Protein AF-A0A1W9SDZ2-F1 (afdb_monomer_lite)

Radius of gyration: 20.68 Å; chains: 1; bounding box: 39×43×55 Å

Structure (mmCIF, N/CA/C/O backbone):
data_AF-A0A1W9SDZ2-F1
#
_entry.id   AF-A0A1W9SDZ2-F1
#
loop_
_atom_site.group_PDB
_atom_site.id
_atom_site.type_symbol
_atom_site.label_atom_id
_atom_site.label_alt_id
_atom_site.label_comp_id
_atom_site.label_asym_id
_atom_site.label_entity_id
_atom_site.label_seq_id
_atom_site.pdbx_PDB_ins_code
_atom_site.Cartn_x
_atom_site.Cartn_y
_atom_site.Cartn_z
_atom_site.occupancy
_atom_site.B_iso_or_equiv
_atom_site.auth_seq_id
_atom_site.auth_comp_id
_atom_site.auth_asym_id
_atom_site.auth_atom_id
_atom_site.pdbx_PDB_model_num
ATOM 1 N N . ILE A 1 1 ? -14.955 -6.451 15.501 1.00 60.28 1 ILE A N 1
ATOM 2 C CA . ILE A 1 1 ? -14.295 -5.274 16.109 1.00 60.28 1 ILE A CA 1
ATOM 3 C C . ILE A 1 1 ? -14.975 -3.973 15.692 1.00 60.28 1 ILE A C 1
ATOM 5 O O . ILE A 1 1 ? -15.759 -3.489 16.484 1.00 60.28 1 ILE A O 1
ATOM 9 N N . ILE A 1 2 ? -14.798 -3.429 14.476 1.00 60.81 2 ILE A N 1
ATOM 10 C CA . ILE A 1 2 ? -15.480 -2.163 14.092 1.00 60.81 2 ILE A CA 1
ATOM 11 C C . ILE A 1 2 ? -17.019 -2.311 14.135 1.00 60.81 2 ILE A C 1
ATOM 13 O O . ILE A 1 2 ? -17.724 -1.382 14.508 1.00 60.81 2 ILE A O 1
ATOM 17 N N . LEU A 1 3 ? -17.526 -3.517 13.850 1.00 55.16 3 LEU A N 1
ATOM 18 C CA . LEU A 1 3 ? -18.952 -3.871 13.914 1.00 55.16 3 LEU A CA 1
ATOM 19 C C . LEU A 1 3 ? -19.517 -4.053 15.339 1.00 55.16 3 LEU A C 1
ATOM 21 O O . LEU A 1 3 ? -20.732 -4.077 15.495 1.00 55.16 3 LEU A O 1
ATOM 25 N N . GLU A 1 4 ? -18.672 -4.180 16.370 1.00 62.34 4 GLU A N 1
ATOM 26 C CA . GLU A 1 4 ? -19.116 -4.216 17.781 1.00 62.34 4 GLU A CA 1
ATOM 27 C C . GLU A 1 4 ? -19.321 -2.805 18.352 1.00 62.34 4 GLU A C 1
ATOM 29 O O . GLU A 1 4 ? -19.903 -2.636 19.422 1.00 62.34 4 GLU A O 1
ATOM 34 N N . ILE A 1 5 ? -18.874 -1.773 17.630 1.00 65.44 5 ILE A N 1
ATOM 35 C CA . ILE A 1 5 ? -19.002 -0.381 18.048 1.00 65.44 5 ILE A CA 1
ATOM 36 C C . ILE A 1 5 ? -20.401 0.109 17.667 1.00 65.44 5 ILE A C 1
ATOM 38 O O . ILE A 1 5 ? -20.712 0.325 16.497 1.00 65.44 5 ILE A O 1
ATOM 42 N N . LYS A 1 6 ? -21.252 0.306 18.678 1.00 61.75 6 LYS A N 1
ATOM 43 C CA . LYS A 1 6 ? -22.642 0.762 18.511 1.00 61.75 6 LYS A CA 1
ATOM 44 C C . LYS A 1 6 ? -22.742 2.206 17.981 1.00 61.75 6 LYS A C 1
ATOM 46 O O . LYS A 1 6 ? -23.725 2.557 17.330 1.00 61.75 6 LYS A O 1
ATOM 51 N N . ASP A 1 7 ? -21.716 3.030 18.212 1.00 75.06 7 ASP A N 1
ATOM 52 C CA . ASP A 1 7 ? -21.684 4.441 17.815 1.00 75.06 7 ASP A CA 1
ATOM 53 C C . ASP A 1 7 ? -21.309 4.661 16.345 1.00 75.06 7 ASP A C 1
ATOM 55 O O . ASP A 1 7 ? -20.140 4.661 15.949 1.00 75.06 7 ASP A O 1
ATOM 59 N N . ARG A 1 8 ? -22.324 4.961 15.530 1.00 72.06 8 ARG A N 1
ATOM 60 C CA . ARG A 1 8 ? -22.190 5.209 14.083 1.00 72.06 8 ARG A CA 1
ATOM 61 C C . ARG A 1 8 ? -21.310 6.420 13.757 1.00 72.06 8 ARG A C 1
ATOM 63 O O . ARG A 1 8 ? -20.575 6.381 12.776 1.00 72.06 8 ARG A O 1
ATOM 70 N N . LYS A 1 9 ? -21.332 7.463 14.599 1.00 73.75 9 LYS A N 1
ATOM 71 C CA . LYS A 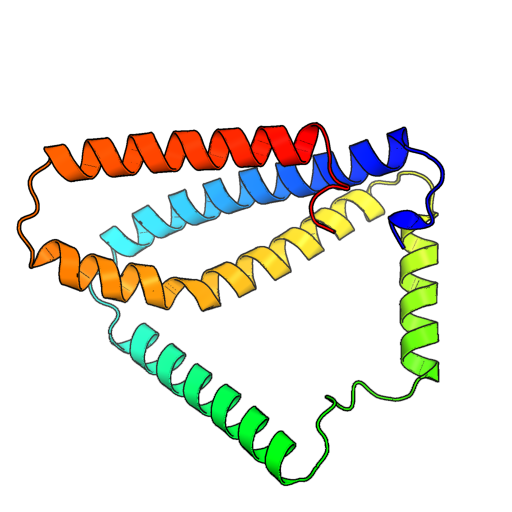1 9 ? -20.472 8.651 14.440 1.00 73.75 9 LYS A CA 1
ATOM 72 C C . LYS A 1 9 ? -18.992 8.312 14.643 1.00 73.75 9 LYS A C 1
ATOM 74 O O . LYS A 1 9 ? -18.164 8.734 13.846 1.00 73.75 9 LYS A O 1
ATOM 79 N N . LYS A 1 10 ? -18.669 7.496 15.656 1.00 70.25 10 LYS A N 1
ATOM 80 C CA . LYS A 1 10 ? -17.288 7.077 15.954 1.00 70.25 10 LYS A CA 1
ATOM 81 C C . LYS A 1 10 ? -16.722 6.206 14.828 1.00 70.25 10 LYS A C 1
ATOM 83 O O . LYS A 1 10 ? -15.588 6.415 14.408 1.00 70.25 10 LYS A O 1
ATOM 88 N N . VAL A 1 11 ? -17.529 5.286 14.290 1.00 74.56 11 VAL A N 1
ATOM 89 C CA . VAL A 1 11 ? -17.148 4.462 13.129 1.00 74.56 11 VAL A CA 1
ATOM 90 C C . VAL A 1 11 ? -16.871 5.329 11.899 1.00 74.56 11 VAL A C 1
ATOM 92 O O . VAL A 1 11 ? -15.850 5.133 11.246 1.00 74.56 11 VAL A O 1
ATOM 95 N N . TRP A 1 12 ? -17.729 6.311 11.607 1.00 74.75 12 TRP A N 1
ATOM 96 C CA . TRP A 1 12 ? -17.547 7.181 10.444 1.00 74.75 12 TRP A CA 1
ATOM 97 C C . TRP A 1 12 ? -16.289 8.050 10.548 1.00 74.75 12 TRP A C 1
ATOM 99 O O . TRP A 1 12 ? -15.560 8.162 9.569 1.00 74.75 12 TRP A O 1
ATOM 109 N N . THR A 1 13 ? -15.962 8.575 11.734 1.00 75.38 13 THR A N 1
ATOM 110 C CA . THR A 1 13 ? -14.709 9.319 11.936 1.00 75.38 13 THR A CA 1
ATOM 111 C C . THR A 1 13 ? -13.480 8.425 11.760 1.00 75.38 13 THR A C 1
ATOM 113 O O . THR A 1 13 ? -12.542 8.813 11.076 1.00 75.38 13 THR A O 1
ATOM 116 N N . ILE A 1 14 ? -13.482 7.209 12.319 1.00 74.06 14 ILE A N 1
ATOM 117 C CA . ILE A 1 14 ? -12.343 6.281 12.208 1.00 74.06 14 ILE A CA 1
ATOM 118 C C . ILE A 1 14 ? -12.117 5.860 10.749 1.00 74.06 14 ILE A C 1
ATOM 120 O O . ILE A 1 14 ? -10.996 5.947 10.248 1.00 74.06 14 ILE A O 1
ATOM 124 N N . VAL A 1 15 ? -13.178 5.425 10.061 1.00 75.94 15 VAL A N 1
ATOM 125 C CA . VAL A 1 15 ? -13.103 4.987 8.659 1.00 75.94 15 VAL A CA 1
ATOM 126 C C . VAL A 1 15 ? -12.786 6.168 7.743 1.00 75.94 15 VAL A C 1
ATOM 128 O O . VAL A 1 15 ? -11.923 6.048 6.880 1.00 75.94 15 VAL A O 1
ATOM 131 N N . GLY A 1 16 ? -13.417 7.323 7.962 1.00 77.62 16 GLY A N 1
ATOM 132 C CA . GLY A 1 16 ? -13.174 8.539 7.189 1.00 77.62 16 GLY A CA 1
ATOM 133 C C . GLY A 1 16 ? -11.722 9.002 7.287 1.00 77.62 16 GLY A C 1
ATOM 134 O O . GLY A 1 16 ? -11.082 9.224 6.262 1.00 77.62 16 GLY A O 1
ATOM 135 N N . THR A 1 17 ? -11.162 9.060 8.499 1.00 76.38 17 THR A N 1
ATOM 136 C CA . THR A 1 17 ? -9.744 9.380 8.706 1.00 76.38 17 THR A CA 1
ATOM 137 C C . THR A 1 17 ? -8.822 8.350 8.049 1.00 76.38 17 THR A C 1
ATOM 139 O O . THR A 1 17 ? -7.831 8.739 7.438 1.00 76.38 17 THR A O 1
ATOM 142 N N . PHE A 1 18 ? -9.138 7.053 8.130 1.00 77.88 18 PHE A N 1
ATOM 143 C CA . PHE A 1 18 ? -8.339 5.996 7.503 1.00 77.88 18 PHE A CA 1
ATOM 144 C C . PHE A 1 18 ? -8.324 6.096 5.971 1.00 77.88 18 PHE A C 1
ATOM 146 O O . PHE A 1 18 ? -7.254 6.032 5.363 1.00 77.88 18 PHE A O 1
ATOM 153 N N . VAL A 1 19 ? -9.491 6.280 5.344 1.00 79.25 19 VAL A N 1
ATOM 154 C CA . VAL A 1 19 ? -9.623 6.410 3.883 1.00 79.25 19 VAL A CA 1
ATOM 155 C C . VAL A 1 19 ? -8.931 7.679 3.396 1.00 79.25 19 VAL A C 1
ATOM 157 O O . VAL A 1 19 ? -8.180 7.628 2.427 1.00 79.25 19 VAL A O 1
ATOM 160 N N . LEU A 1 20 ? -9.124 8.802 4.091 1.00 79.81 20 LEU A N 1
ATOM 161 C CA . LEU A 1 20 ? -8.496 10.074 3.738 1.00 79.81 20 LEU A CA 1
ATOM 162 C C . LEU A 1 20 ? -6.969 9.998 3.871 1.00 79.81 20 LEU A C 1
ATOM 164 O O . LEU A 1 20 ? -6.258 10.394 2.949 1.00 79.81 20 LEU A O 1
ATOM 168 N N . ALA A 1 21 ? -6.456 9.433 4.969 1.00 80.56 21 ALA A N 1
ATOM 169 C CA . ALA A 1 21 ? -5.020 9.228 5.155 1.00 80.56 21 ALA A CA 1
ATOM 170 C C . ALA A 1 21 ? -4.431 8.293 4.086 1.00 80.56 21 ALA A C 1
ATOM 172 O O . ALA A 1 21 ? -3.385 8.600 3.517 1.00 80.56 21 ALA A O 1
ATOM 173 N N . SER A 1 22 ? -5.123 7.195 3.768 1.00 77.25 22 SER A N 1
ATOM 174 C CA . SER A 1 22 ? -4.711 6.264 2.710 1.00 77.25 22 SER A CA 1
ATOM 175 C C . SER A 1 22 ? -4.709 6.933 1.335 1.00 77.25 22 SER A C 1
ATOM 177 O O . SER A 1 22 ? -3.759 6.764 0.580 1.00 77.25 22 SER A O 1
ATOM 179 N N . GLY A 1 23 ? -5.723 7.747 1.025 1.00 80.25 23 GLY A N 1
ATOM 180 C CA . GLY A 1 23 ? -5.814 8.486 -0.235 1.00 80.25 23 GLY A CA 1
ATOM 181 C C . GLY A 1 23 ? -4.690 9.508 -0.411 1.00 80.25 23 GLY A C 1
ATOM 182 O O . GLY A 1 23 ? -4.053 9.540 -1.464 1.00 80.25 23 GLY A O 1
ATOM 183 N N . ILE A 1 24 ? -4.391 10.297 0.630 1.00 81.62 24 ILE A N 1
ATOM 184 C CA . ILE A 1 24 ? -3.259 11.240 0.620 1.00 81.62 24 ILE A CA 1
ATOM 185 C C . ILE A 1 24 ? -1.945 10.486 0.434 1.00 81.62 24 ILE A C 1
ATOM 187 O O . ILE A 1 24 ? -1.117 10.872 -0.390 1.00 81.62 24 ILE A O 1
ATOM 191 N N . LEU A 1 25 ? -1.752 9.403 1.185 1.00 80.25 25 LEU A N 1
ATOM 192 C CA . LEU A 1 25 ? -0.527 8.625 1.125 1.00 80.25 25 LEU A CA 1
ATOM 193 C C . LEU A 1 25 ? -0.332 7.970 -0.248 1.00 80.25 25 LEU A C 1
ATOM 195 O O . LEU A 1 25 ? 0.766 8.017 -0.795 1.00 80.25 25 LEU A O 1
ATOM 199 N N . TYR A 1 26 ? -1.395 7.416 -0.830 1.00 78.56 26 TYR A N 1
ATOM 200 C CA . TYR A 1 26 ? -1.379 6.842 -2.173 1.00 78.56 26 TYR A CA 1
ATOM 201 C C . TYR A 1 26 ? -1.034 7.893 -3.231 1.00 78.56 26 TYR A C 1
ATOM 203 O O . TYR A 1 26 ? -0.199 7.646 -4.100 1.00 78.56 26 TYR A O 1
ATOM 211 N N . PHE A 1 27 ? -1.624 9.087 -3.133 1.00 79.25 27 PHE A N 1
ATOM 212 C CA . PHE A 1 27 ? -1.282 10.207 -4.007 1.00 79.25 27 PHE A CA 1
ATOM 213 C C . PHE A 1 27 ? 0.198 10.599 -3.878 1.00 79.25 27 PHE A C 1
ATOM 215 O O . PHE A 1 27 ? 0.871 10.818 -4.888 1.00 79.25 27 PHE A O 1
ATOM 222 N N . LEU A 1 28 ? 0.726 10.633 -2.650 1.00 79.88 28 LEU A N 1
ATOM 223 C CA . LEU A 1 28 ? 2.130 10.938 -2.380 1.00 79.88 28 LEU A CA 1
ATOM 224 C C . LEU A 1 28 ? 3.059 9.874 -2.977 1.00 79.88 28 LEU A C 1
ATOM 226 O O . LEU A 1 28 ? 4.003 10.218 -3.688 1.00 79.88 28 LEU A O 1
ATOM 230 N N . PHE A 1 29 ? 2.758 8.591 -2.754 1.00 75.06 29 PHE A N 1
ATOM 231 C CA . PHE A 1 29 ? 3.505 7.482 -3.339 1.00 75.06 29 PHE A CA 1
ATOM 232 C C . PHE A 1 29 ? 3.478 7.540 -4.860 1.00 75.06 29 PHE A C 1
ATOM 234 O O . PHE A 1 29 ? 4.540 7.513 -5.467 1.00 75.06 29 PHE A O 1
ATOM 241 N N . MET A 1 30 ? 2.310 7.703 -5.484 1.00 73.19 30 MET A N 1
ATOM 242 C CA . MET A 1 30 ? 2.211 7.788 -6.943 1.00 73.19 30 MET A CA 1
ATOM 243 C C . MET A 1 30 ? 2.984 8.982 -7.511 1.00 73.19 30 MET A C 1
ATOM 245 O O . MET A 1 30 ? 3.638 8.841 -8.540 1.00 73.19 30 MET A O 1
ATOM 249 N N . THR A 1 31 ? 2.982 10.129 -6.830 1.00 73.81 31 THR A N 1
ATOM 250 C CA . THR A 1 31 ? 3.712 11.329 -7.275 1.00 73.81 31 THR A CA 1
ATOM 251 C C . THR A 1 31 ? 5.228 11.164 -7.158 1.00 73.81 31 THR A C 1
ATOM 253 O O . THR A 1 31 ? 5.961 11.454 -8.107 1.00 73.81 31 THR A O 1
ATOM 256 N N . ILE A 1 32 ? 5.711 10.685 -6.008 1.00 77.00 32 ILE A N 1
ATOM 257 C CA . ILE A 1 32 ? 7.141 10.444 -5.764 1.00 77.00 32 ILE A CA 1
ATOM 258 C C . ILE A 1 32 ? 7.646 9.364 -6.717 1.00 77.00 32 ILE A C 1
ATOM 260 O O . ILE A 1 32 ? 8.681 9.513 -7.364 1.00 77.00 32 ILE A O 1
ATOM 264 N N . TRP A 1 33 ? 6.885 8.284 -6.834 1.00 68.50 33 TRP A N 1
ATOM 265 C CA . TRP A 1 33 ? 7.287 7.101 -7.564 1.00 68.50 33 TRP A CA 1
ATOM 266 C C . TRP A 1 33 ? 7.208 7.276 -9.083 1.00 68.50 33 TRP A C 1
ATOM 268 O O . TRP A 1 33 ? 8.083 6.786 -9.789 1.00 68.50 33 TRP A O 1
ATOM 278 N N . PHE A 1 34 ? 6.233 8.028 -9.605 1.00 64.50 34 PHE A N 1
ATOM 279 C CA . PHE A 1 34 ? 6.196 8.395 -11.025 1.00 64.50 34 PHE A CA 1
ATOM 280 C C . PHE A 1 34 ? 7.437 9.203 -11.435 1.00 64.50 34 PHE A C 1
ATOM 282 O O . PHE A 1 34 ? 8.060 8.896 -12.451 1.00 64.50 34 PHE A O 1
ATOM 289 N N . ASN A 1 35 ? 7.851 10.173 -10.611 1.00 66.62 35 ASN A N 1
ATOM 290 C CA . ASN A 1 35 ? 9.096 10.917 -10.833 1.00 66.62 35 ASN A CA 1
ATOM 291 C C . ASN A 1 35 ? 10.336 10.014 -10.711 1.00 66.62 35 ASN A C 1
ATOM 293 O O . ASN A 1 35 ? 11.262 10.121 -11.512 1.00 66.62 35 ASN A O 1
ATOM 297 N N . ALA A 1 36 ? 10.335 9.086 -9.752 1.00 68.31 36 ALA A N 1
ATOM 298 C CA . ALA A 1 36 ? 11.422 8.134 -9.546 1.00 68.31 36 ALA A CA 1
ATOM 299 C C . ALA A 1 36 ? 11.582 7.160 -10.733 1.00 68.31 36 ALA A C 1
ATOM 301 O O . ALA A 1 36 ? 12.697 6.907 -11.184 1.00 68.31 36 ALA A O 1
ATOM 302 N N . PHE A 1 37 ? 10.478 6.652 -11.289 1.00 62.91 37 PHE A N 1
ATOM 303 C CA . PHE A 1 37 ? 10.494 5.748 -12.441 1.00 62.91 37 PHE A CA 1
ATOM 304 C C . PHE A 1 37 ? 10.933 6.417 -13.744 1.00 62.91 37 PHE A C 1
ATOM 306 O O . PHE A 1 37 ? 11.580 5.761 -14.557 1.00 62.91 37 PHE A O 1
ATOM 313 N N . GLN A 1 38 ? 10.615 7.699 -13.946 1.00 57.72 38 GLN A N 1
ATOM 314 C CA . GLN A 1 38 ? 11.104 8.454 -15.106 1.00 57.72 38 GLN A CA 1
ATOM 315 C C . GLN A 1 38 ? 12.630 8.660 -15.058 1.00 57.72 38 GLN A C 1
ATOM 317 O O . GLN A 1 38 ? 13.275 8.679 -16.101 1.00 57.72 38 GLN A O 1
ATOM 322 N N . LEU A 1 39 ? 13.217 8.752 -13.858 1.00 58.50 39 LEU A N 1
ATOM 323 C CA . LEU A 1 39 ? 14.668 8.856 -13.646 1.00 58.50 39 LEU A CA 1
ATOM 324 C C . LEU A 1 39 ? 15.401 7.504 -13.713 1.00 58.50 39 LEU A C 1
ATOM 326 O O . LEU A 1 39 ? 16.566 7.457 -14.097 1.00 58.50 39 LEU A O 1
ATOM 330 N N . MET A 1 40 ? 14.740 6.405 -13.339 1.00 56.91 40 MET A N 1
ATOM 331 C CA . MET A 1 40 ? 15.360 5.085 -13.149 1.00 56.91 40 MET A CA 1
ATOM 332 C C . MET A 1 40 ? 14.903 4.059 -14.190 1.00 56.91 40 MET A C 1
ATOM 334 O O . MET A 1 40 ? 14.447 2.965 -13.849 1.00 56.91 40 MET A O 1
ATOM 338 N N . GLY A 1 41 ? 15.010 4.426 -15.468 1.00 52.53 41 GLY A N 1
ATOM 339 C CA . GLY A 1 41 ? 14.651 3.573 -16.596 1.00 52.53 41 GLY A CA 1
ATOM 340 C C . GLY A 1 41 ? 15.124 2.119 -16.442 1.00 52.53 41 GLY A C 1
ATOM 341 O O . GLY A 1 41 ? 16.311 1.846 -16.295 1.00 52.53 41 GLY A O 1
ATOM 342 N N . GLN A 1 42 ? 14.157 1.198 -16.528 1.00 58.94 42 GLN A N 1
ATOM 343 C CA . GLN A 1 42 ? 14.326 -0.246 -16.750 1.00 58.94 42 GLN A CA 1
ATOM 344 C C . GLN A 1 42 ? 15.047 -1.030 -15.637 1.00 58.94 42 GLN A C 1
ATOM 346 O O . GLN A 1 42 ? 16.081 -1.664 -15.849 1.00 58.94 42 GLN A O 1
ATOM 351 N N . ILE A 1 43 ? 14.441 -1.105 -14.447 1.00 65.06 43 ILE A N 1
ATOM 352 C CA . ILE A 1 43 ? 14.945 -1.960 -13.361 1.00 65.06 43 ILE A CA 1
ATOM 353 C C . ILE A 1 43 ? 14.472 -3.416 -13.532 1.00 65.06 43 ILE A C 1
ATOM 355 O O . ILE A 1 43 ? 13.713 -3.958 -12.725 1.00 65.06 43 ILE A O 1
ATOM 359 N N . VAL A 1 44 ? 14.974 -4.085 -14.575 1.00 68.81 44 VAL A N 1
ATOM 360 C CA . VAL A 1 44 ? 14.765 -5.530 -14.825 1.00 68.81 44 VAL A CA 1
ATOM 361 C C . VAL A 1 44 ? 15.193 -6.373 -13.609 1.00 68.81 44 VAL A C 1
ATOM 363 O O . VAL A 1 44 ? 14.620 -7.425 -13.325 1.00 68.81 44 VAL A O 1
ATOM 366 N N . TRP A 1 45 ? 16.164 -5.883 -12.833 1.00 67.88 45 TRP A N 1
ATOM 367 C CA . TRP A 1 45 ? 16.638 -6.509 -11.596 1.00 67.88 45 TRP A CA 1
ATOM 368 C C . TRP A 1 45 ? 15.590 -6.546 -10.476 1.00 67.88 45 TRP A C 1
ATOM 370 O O . TRP A 1 45 ? 15.432 -7.582 -9.832 1.00 67.88 45 TRP A O 1
ATOM 380 N N . ILE A 1 46 ? 14.834 -5.462 -10.271 1.00 68.12 46 ILE A N 1
ATOM 381 C CA . ILE A 1 46 ? 13.761 -5.411 -9.263 1.00 68.12 46 ILE A CA 1
ATOM 382 C C . ILE A 1 46 ? 12.639 -6.372 -9.648 1.00 68.12 46 ILE A C 1
ATOM 384 O O . ILE A 1 46 ? 12.147 -7.117 -8.802 1.00 68.12 46 ILE A O 1
ATOM 388 N N . GLN A 1 47 ? 12.287 -6.419 -10.935 1.00 68.94 47 GLN A N 1
ATOM 389 C CA . GLN A 1 47 ? 11.293 -7.361 -11.442 1.00 68.94 47 GLN A CA 1
ATOM 390 C C . GLN A 1 47 ? 11.733 -8.818 -11.233 1.00 68.94 47 GLN A C 1
ATOM 392 O O . GLN A 1 47 ? 10.922 -9.662 -10.847 1.00 68.94 47 GLN A O 1
ATOM 397 N N . ARG A 1 48 ? 13.023 -9.120 -11.423 1.00 73.44 48 ARG A N 1
ATOM 398 C CA . ARG A 1 48 ? 13.573 -10.457 -11.175 1.00 73.44 48 ARG A CA 1
ATOM 399 C C . ARG A 1 48 ? 13.567 -10.822 -9.687 1.00 73.44 48 ARG A C 1
ATOM 401 O O . ARG A 1 48 ? 13.179 -11.940 -9.363 1.00 73.44 48 ARG A O 1
ATOM 408 N N . LEU A 1 49 ? 13.906 -9.897 -8.787 1.00 76.50 49 LEU A N 1
ATOM 409 C CA . LEU A 1 49 ? 13.829 -10.126 -7.336 1.00 76.50 49 LEU A CA 1
ATOM 410 C C . LEU A 1 49 ? 12.391 -10.359 -6.851 1.00 76.50 49 LEU A C 1
ATOM 412 O O . LEU A 1 49 ? 12.152 -11.300 -6.096 1.00 76.50 49 LEU A O 1
ATOM 416 N N . LEU A 1 50 ? 11.429 -9.559 -7.321 1.00 72.81 50 LEU A N 1
ATOM 417 C CA . LEU A 1 50 ? 10.006 -9.753 -7.017 1.00 72.81 50 LEU A CA 1
ATOM 418 C C . LEU A 1 50 ? 9.489 -11.093 -7.550 1.00 72.81 50 LEU A C 1
ATOM 420 O O . LEU A 1 50 ? 8.779 -11.797 -6.836 1.00 72.81 50 LEU A O 1
ATOM 424 N N . GLY A 1 51 ? 9.888 -11.483 -8.765 1.00 75.50 51 GLY A N 1
ATOM 425 C CA . GLY A 1 51 ? 9.540 -12.782 -9.343 1.00 75.50 51 GLY A CA 1
ATOM 426 C C . GLY A 1 51 ? 10.074 -13.960 -8.524 1.00 75.50 51 GLY A C 1
ATOM 427 O O . GLY A 1 51 ? 9.329 -14.894 -8.234 1.00 75.50 51 GLY A O 1
ATOM 428 N N . VAL A 1 52 ? 11.334 -13.899 -8.079 1.00 85.50 52 VAL A N 1
ATOM 429 C CA . VAL A 1 52 ? 11.920 -14.917 -7.185 1.00 85.50 52 VAL A CA 1
ATOM 430 C C . VAL A 1 52 ? 11.198 -14.944 -5.835 1.00 85.50 52 VAL A C 1
ATOM 432 O O . VAL A 1 52 ? 10.882 -16.022 -5.334 1.00 85.50 52 VAL A O 1
ATOM 435 N N . GLY A 1 53 ? 10.880 -13.779 -5.264 1.00 83.75 53 GLY A N 1
ATOM 436 C CA . GLY A 1 53 ? 10.109 -13.677 -4.023 1.00 83.75 53 GLY A CA 1
ATOM 437 C C . GLY A 1 53 ? 8.707 -14.282 -4.141 1.00 83.75 53 GLY A C 1
ATOM 438 O O . GLY A 1 53 ? 8.277 -15.021 -3.255 1.00 83.75 53 GLY A O 1
ATOM 439 N N . ALA A 1 54 ? 8.018 -14.042 -5.259 1.00 82.62 54 ALA A N 1
ATOM 440 C CA . ALA A 1 54 ? 6.714 -14.632 -5.545 1.00 82.62 54 ALA A CA 1
ATOM 441 C C . ALA A 1 54 ? 6.798 -16.159 -5.690 1.00 82.62 54 ALA A C 1
ATOM 443 O O . ALA A 1 54 ? 5.988 -16.868 -5.096 1.00 82.62 54 ALA A O 1
ATOM 444 N N . LEU A 1 55 ? 7.806 -16.677 -6.403 1.00 87.69 55 LEU A N 1
ATOM 445 C CA . LEU A 1 55 ? 8.046 -18.121 -6.512 1.00 87.69 55 LEU A CA 1
ATOM 446 C C . LEU A 1 55 ? 8.355 -18.757 -5.154 1.00 87.69 55 LEU A C 1
ATOM 448 O O . LEU A 1 55 ? 7.869 -19.847 -4.866 1.00 87.69 55 LEU A O 1
ATOM 452 N N . TYR A 1 56 ? 9.109 -18.070 -4.296 1.00 89.00 56 TYR A N 1
ATOM 453 C CA . TYR A 1 56 ? 9.384 -18.533 -2.939 1.00 89.00 56 TYR A CA 1
ATOM 454 C C . TYR A 1 56 ? 8.106 -18.611 -2.087 1.00 89.00 56 TYR A C 1
ATOM 456 O O . TYR A 1 56 ? 7.858 -19.636 -1.451 1.00 89.00 56 TYR A O 1
ATOM 464 N N . MET A 1 57 ? 7.267 -17.569 -2.109 1.00 82.75 57 MET A N 1
ATOM 465 C CA . MET A 1 57 ? 5.978 -17.547 -1.397 1.00 82.75 57 MET A CA 1
ATOM 466 C C . MET A 1 57 ? 5.006 -18.609 -1.929 1.00 82.75 57 MET A C 1
ATOM 468 O O . MET A 1 57 ? 4.327 -19.276 -1.143 1.00 82.75 57 MET A O 1
ATOM 472 N N . ALA A 1 58 ? 4.980 -18.808 -3.250 1.00 84.69 58 ALA A N 1
ATOM 473 C CA . ALA A 1 58 ? 4.191 -19.8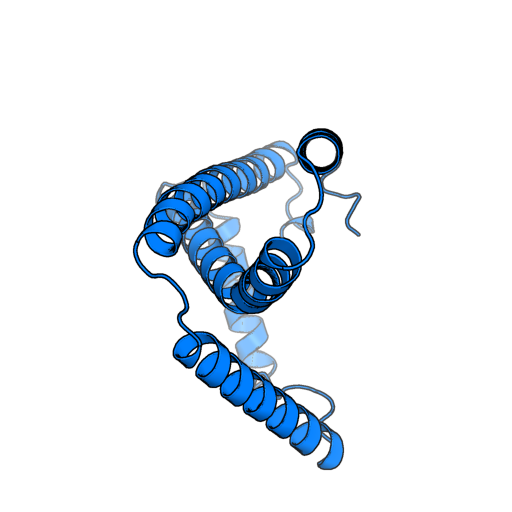47 -3.902 1.00 84.69 58 ALA A CA 1
ATOM 474 C C . ALA A 1 58 ? 4.671 -21.250 -3.503 1.00 84.69 58 ALA A C 1
ATOM 476 O O . ALA A 1 58 ? 3.859 -22.076 -3.099 1.00 84.69 58 ALA A O 1
ATOM 477 N N . TYR A 1 59 ? 5.984 -21.503 -3.534 1.00 90.94 59 TYR A N 1
ATOM 478 C CA . TYR A 1 59 ? 6.569 -22.777 -3.111 1.00 90.94 59 TYR A CA 1
ATOM 479 C C . TYR A 1 59 ? 6.261 -23.088 -1.644 1.00 90.94 59 TYR A C 1
ATOM 481 O O . TYR A 1 59 ? 5.880 -24.212 -1.322 1.00 90.94 59 TYR A O 1
ATOM 489 N N . ARG A 1 60 ? 6.376 -22.092 -0.756 1.00 85.88 60 ARG A N 1
ATOM 490 C CA . ARG A 1 60 ? 6.052 -22.257 0.667 1.00 85.88 60 ARG A CA 1
ATOM 491 C C . ARG A 1 60 ? 4.580 -22.622 0.869 1.00 85.88 60 ARG A C 1
ATOM 493 O O . ARG A 1 60 ? 4.302 -23.610 1.534 1.00 85.88 60 ARG A O 1
ATOM 500 N N . SER A 1 61 ? 3.671 -21.906 0.204 1.00 82.44 61 SER A N 1
ATOM 501 C CA . SER A 1 61 ? 2.229 -22.198 0.266 1.00 82.44 61 SER A CA 1
ATOM 502 C C . SER A 1 61 ? 1.891 -23.587 -0.283 1.00 82.44 61 SER A C 1
ATOM 504 O O . SER A 1 61 ? 1.046 -24.284 0.270 1.00 82.44 61 SER A O 1
ATOM 506 N N . LEU A 1 62 ? 2.568 -24.019 -1.352 1.00 83.81 62 LEU A N 1
ATOM 507 C CA . LEU A 1 62 ? 2.356 -25.338 -1.950 1.00 83.81 62 LEU A CA 1
ATOM 508 C C . LEU A 1 62 ? 2.890 -26.466 -1.056 1.00 83.81 62 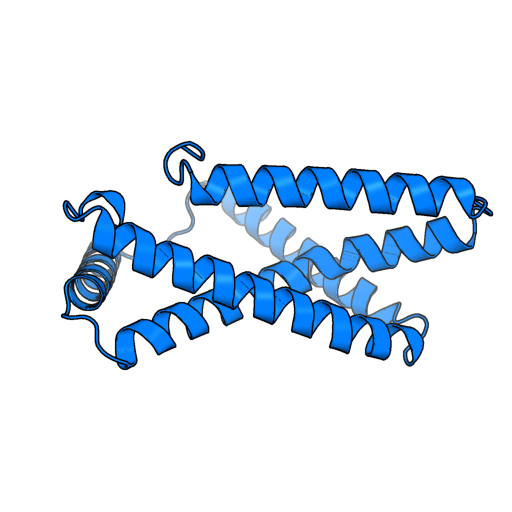LEU A C 1
ATOM 510 O O . LEU A 1 62 ? 2.269 -27.524 -0.957 1.00 83.81 62 LEU A O 1
ATOM 514 N N . LYS A 1 63 ? 4.022 -26.230 -0.382 1.00 83.06 63 LYS A N 1
ATOM 515 C CA . LYS A 1 63 ? 4.589 -27.152 0.606 1.00 83.06 63 LYS A CA 1
ATOM 516 C C . LYS A 1 63 ? 3.651 -27.313 1.801 1.00 83.06 63 LYS A C 1
ATOM 518 O O . LYS A 1 63 ? 3.396 -28.442 2.207 1.00 83.06 63 LYS A O 1
ATOM 523 N N . ASP A 1 64 ? 3.111 -26.214 2.315 1.00 77.50 64 ASP A N 1
ATOM 524 C CA . ASP A 1 64 ? 2.186 -26.237 3.451 1.00 77.50 64 ASP A CA 1
ATOM 525 C C . ASP A 1 64 ? 0.867 -26.954 3.088 1.00 77.50 64 ASP A C 1
ATOM 527 O O . ASP A 1 64 ? 0.364 -27.761 3.872 1.00 77.50 64 ASP A O 1
ATOM 531 N N . PHE A 1 65 ? 0.382 -26.783 1.849 1.00 77.06 65 PHE A N 1
ATOM 532 C CA . PHE A 1 65 ? -0.765 -27.526 1.312 1.00 77.06 65 PHE A CA 1
ATOM 533 C C . PHE A 1 65 ? -0.511 -29.043 1.233 1.00 77.06 65 PHE A C 1
ATOM 535 O O . PHE A 1 65 ? -1.378 -29.833 1.602 1.00 77.06 65 PHE A O 1
ATOM 542 N N . TYR A 1 66 ? 0.684 -29.465 0.803 1.00 81.44 66 TYR A N 1
ATOM 543 C CA . TYR A 1 66 ? 1.048 -30.886 0.708 1.00 81.44 66 TYR A CA 1
ATOM 544 C C . TYR A 1 66 ?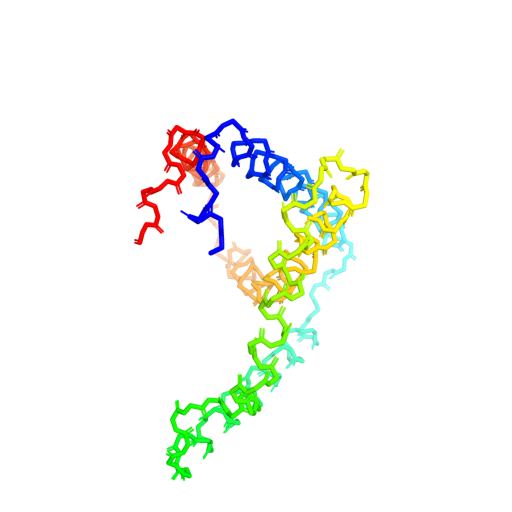 1.254 -31.566 2.071 1.00 81.44 66 TYR A C 1
ATOM 546 O O . TYR A 1 66 ? 1.034 -32.768 2.191 1.00 81.44 66 TYR A O 1
ATOM 554 N N . VAL A 1 67 ? 1.666 -30.818 3.101 1.00 76.62 67 VAL A N 1
ATOM 555 C CA . VAL A 1 67 ? 1.856 -31.333 4.473 1.00 76.62 67 VAL A CA 1
ATOM 556 C C . VAL A 1 67 ? 0.519 -31.439 5.235 1.00 76.62 67 VAL A C 1
ATOM 558 O O . VAL A 1 67 ? 0.466 -32.000 6.324 1.00 76.62 67 VAL A O 1
ATOM 561 N N . GLY A 1 68 ? -0.594 -30.979 4.649 1.00 64.12 68 GLY A N 1
ATOM 562 C CA . GLY A 1 68 ? -1.934 -31.103 5.234 1.00 64.12 68 GLY A CA 1
ATOM 563 C C . GLY A 1 68 ? -2.269 -30.026 6.270 1.00 64.12 68 GLY A C 1
ATOM 564 O O . GLY A 1 68 ? -3.353 -30.048 6.852 1.00 64.12 68 GLY A O 1
ATOM 565 N N . HIS A 1 69 ? -1.390 -29.042 6.466 1.00 58.59 69 HIS A N 1
ATOM 566 C CA . HIS A 1 69 ? -1.693 -27.828 7.218 1.00 58.59 69 HIS A CA 1
ATOM 567 C C . HIS A 1 69 ? -2.302 -26.797 6.262 1.00 58.59 69 HIS A C 1
ATOM 569 O O . HIS A 1 69 ? -1.656 -25.845 5.838 1.00 58.59 69 HIS A O 1
ATOM 575 N N . VAL A 1 70 ? -3.576 -26.995 5.907 1.00 57.53 70 VAL A N 1
ATOM 576 C CA . VAL A 1 70 ? -4.348 -26.059 5.055 1.00 57.53 70 VAL A CA 1
ATOM 577 C C . VAL A 1 70 ? -4.602 -24.716 5.770 1.00 57.53 70 VAL A C 1
ATOM 579 O O . VAL A 1 70 ? -5.094 -23.755 5.183 1.00 57.53 70 VAL A O 1
ATOM 582 N N . GLU A 1 71 ? -4.215 -24.615 7.040 1.00 57.47 71 GLU A N 1
ATOM 583 C CA . GLU A 1 71 ? -4.264 -23.406 7.843 1.00 57.47 71 GLU A CA 1
ATOM 584 C C . GLU A 1 71 ? -2.836 -22.955 8.158 1.00 57.47 71 GLU A C 1
ATOM 586 O O . GLU A 1 71 ? -2.038 -23.732 8.684 1.00 57.47 71 GLU A O 1
ATOM 591 N N . CYS A 1 72 ? -2.513 -21.681 7.900 1.00 56.12 72 CYS A N 1
ATOM 592 C CA . CYS A 1 72 ? -1.348 -21.065 8.527 1.00 56.12 72 CYS A CA 1
ATOM 593 C C . CYS A 1 72 ? -1.464 -21.303 10.036 1.00 56.12 72 CYS A C 1
ATOM 595 O O . CYS A 1 72 ? -2.454 -20.870 10.637 1.00 56.12 72 CYS A O 1
ATOM 597 N N . GLU A 1 73 ? -0.464 -21.936 10.655 1.00 52.38 73 GLU A N 1
ATOM 598 C CA . GLU A 1 73 ? -0.368 -22.064 12.109 1.00 52.38 73 GLU A CA 1
ATOM 599 C C . GLU A 1 73 ? -0.053 -20.680 12.704 1.00 52.38 73 GLU A C 1
ATOM 601 O O . GLU A 1 73 ? 1.041 -20.359 13.162 1.00 52.38 73 GLU A O 1
ATOM 606 N N . VAL A 1 74 ? -1.027 -19.776 12.630 1.00 52.50 74 VAL A N 1
ATOM 607 C CA . VAL A 1 74 ? -1.019 -18.518 13.361 1.00 52.50 74 VAL A CA 1
ATOM 608 C C . VAL A 1 74 ? -1.216 -18.926 14.812 1.00 52.50 74 VAL A C 1
ATOM 610 O O . VAL A 1 74 ? -2.349 -19.177 15.224 1.00 52.50 74 VAL A O 1
ATOM 613 N N . GLY A 1 75 ? -0.086 -19.073 15.509 1.00 59.22 75 GLY A N 1
ATOM 614 C CA . GLY A 1 75 ? 0.057 -19.778 16.779 1.00 59.22 75 GLY A CA 1
ATOM 615 C C . GLY A 1 75 ? -1.047 -19.551 17.813 1.00 59.22 75 GLY A C 1
ATOM 616 O O . GLY A 1 75 ? -1.718 -18.522 17.824 1.00 59.22 75 GLY A O 1
ATOM 617 N N . ASP A 1 76 ? -1.184 -20.551 18.683 1.00 67.94 76 ASP A N 1
ATOM 618 C CA . ASP A 1 76 ? -2.074 -20.710 19.840 1.00 67.94 76 ASP A CA 1
ATOM 619 C C . ASP A 1 76 ? -3.291 -19.752 19.957 1.00 67.94 76 ASP A C 1
ATOM 621 O O . ASP A 1 76 ? -3.181 -18.528 20.116 1.00 67.94 76 ASP A O 1
ATOM 625 N N . LEU A 1 77 ? -4.497 -20.332 20.009 1.00 68.62 77 LEU A N 1
ATOM 626 C CA . LEU A 1 77 ? -5.784 -19.637 20.190 1.00 68.62 77 LEU A CA 1
ATOM 627 C C . LEU A 1 77 ? -5.768 -18.642 21.366 1.00 68.62 77 LEU A C 1
ATOM 629 O O . LEU A 1 77 ? -6.402 -17.579 21.303 1.00 68.62 77 LEU A O 1
ATOM 633 N N . LYS A 1 78 ? -5.004 -18.946 22.423 1.00 69.75 78 LYS A N 1
ATOM 634 C CA . LYS A 1 78 ? -4.828 -18.079 23.598 1.00 69.75 78 LYS A CA 1
ATOM 635 C C . LYS A 1 78 ? -4.100 -16.772 23.255 1.00 69.75 78 LYS A C 1
ATOM 637 O O . LYS A 1 78 ? -4.521 -15.699 23.703 1.00 69.75 78 LYS A O 1
ATOM 642 N N . SER A 1 79 ? -3.070 -16.837 22.412 1.00 70.06 79 SER A N 1
ATOM 643 C CA . SER A 1 79 ? -2.329 -15.672 21.911 1.00 70.06 79 SER A CA 1
ATOM 644 C C . SER A 1 79 ? -3.177 -14.827 20.964 1.00 70.06 79 SER A C 1
ATOM 646 O O . SER A 1 79 ? -3.223 -13.604 21.127 1.00 70.06 79 SER A O 1
ATOM 648 N N . LYS A 1 80 ? -3.959 -15.446 20.065 1.00 65.88 80 LYS A N 1
ATOM 649 C CA . LYS A 1 80 ? -4.927 -14.717 19.222 1.00 65.88 80 LYS A CA 1
ATOM 650 C C . LYS A 1 80 ? -5.954 -13.945 20.049 1.00 65.88 80 LYS A C 1
ATOM 652 O O . LYS A 1 80 ? -6.231 -12.782 19.748 1.00 65.88 80 LYS A O 1
ATOM 657 N N . LYS A 1 81 ? -6.504 -14.555 21.108 1.00 73.06 81 LYS A N 1
ATOM 658 C CA . LYS A 1 81 ? -7.496 -13.903 21.984 1.00 73.06 81 LYS A CA 1
ATOM 659 C C . LYS A 1 81 ? -6.876 -12.746 22.775 1.00 73.06 81 LYS A C 1
ATOM 661 O O . LYS A 1 81 ? -7.494 -11.690 22.893 1.00 73.06 81 LYS A O 1
ATOM 666 N N . LYS A 1 82 ? -5.630 -12.897 23.242 1.00 79.00 82 LYS A N 1
ATOM 667 C CA . LYS A 1 82 ? -4.868 -11.830 23.916 1.00 79.00 82 LYS A CA 1
ATOM 668 C C . LYS A 1 82 ? -4.598 -10.645 22.985 1.00 79.00 82 LYS A C 1
ATOM 670 O O . LYS A 1 82 ? -4.803 -9.503 23.392 1.00 79.00 82 LYS A O 1
ATOM 675 N N . THR A 1 83 ? -4.188 -10.903 21.744 1.00 76.38 83 THR A N 1
ATOM 676 C CA . THR A 1 83 ? -3.951 -9.861 20.733 1.00 76.38 83 THR A CA 1
ATOM 677 C C . THR A 1 83 ? -5.249 -9.167 20.332 1.00 76.38 83 THR A C 1
ATOM 679 O O . THR A 1 83 ? -5.301 -7.940 20.342 1.00 76.38 83 THR A O 1
ATOM 682 N N . ARG A 1 84 ? -6.331 -9.924 20.098 1.00 73.12 84 ARG A N 1
ATOM 683 C CA . ARG A 1 84 ? -7.665 -9.363 19.835 1.00 73.12 84 ARG A CA 1
ATOM 684 C C . ARG A 1 84 ? -8.120 -8.446 20.972 1.00 73.12 84 ARG A C 1
ATOM 686 O O . ARG A 1 84 ? -8.497 -7.314 20.707 1.00 73.12 84 ARG A O 1
ATOM 693 N N . ASN A 1 85 ? -8.008 -8.887 22.225 1.00 77.38 85 ASN A N 1
ATOM 694 C CA . ASN A 1 85 ? -8.415 -8.082 23.381 1.00 77.38 85 ASN A CA 1
ATOM 695 C C . ASN A 1 85 ? -7.566 -6.815 23.553 1.00 77.38 85 ASN A C 1
ATOM 697 O O . ASN A 1 85 ? -8.095 -5.783 23.959 1.00 77.38 85 ASN A O 1
ATOM 701 N N . LYS A 1 86 ? -6.262 -6.865 23.240 1.00 78.12 86 LYS A N 1
ATOM 702 C CA . LYS A 1 86 ? -5.417 -5.660 23.212 1.00 78.12 86 LYS A CA 1
ATOM 703 C C . LYS A 1 86 ? -5.912 -4.666 22.161 1.00 78.12 86 LYS A C 1
ATOM 705 O O . LYS A 1 86 ? -6.052 -3.492 22.477 1.00 78.12 86 LYS A O 1
ATOM 710 N N . ILE A 1 87 ? -6.218 -5.142 20.953 1.00 75.44 87 ILE A N 1
ATOM 711 C CA . ILE A 1 87 ? -6.734 -4.309 19.857 1.00 75.44 87 ILE A CA 1
ATOM 712 C C . ILE A 1 87 ? -8.082 -3.683 20.240 1.00 75.44 87 ILE A C 1
ATOM 714 O O . ILE A 1 87 ? -8.255 -2.478 20.075 1.00 75.44 87 ILE A O 1
ATOM 718 N N . THR A 1 88 ? -9.007 -4.455 20.822 1.00 70.94 88 THR A N 1
ATOM 719 C CA . THR A 1 88 ? -10.308 -3.935 21.273 1.00 70.94 88 THR A CA 1
ATOM 720 C C . THR A 1 88 ? -10.145 -2.830 22.318 1.00 70.94 88 THR A C 1
ATOM 722 O O . THR A 1 88 ? -10.730 -1.764 22.157 1.00 70.94 88 THR A O 1
ATOM 725 N N . LYS A 1 89 ? -9.266 -3.012 23.317 1.00 75.44 89 LYS A N 1
ATOM 726 C CA . LYS A 1 89 ? -8.984 -1.976 24.329 1.00 75.44 89 LYS A CA 1
ATOM 727 C C . LYS A 1 89 ? -8.417 -0.684 23.734 1.00 75.44 89 LYS A C 1
ATOM 729 O O . LYS A 1 89 ? -8.714 0.395 24.235 1.00 75.44 89 LYS A O 1
ATOM 734 N N . ILE A 1 90 ? -7.608 -0.782 22.677 1.00 73.00 90 ILE A N 1
ATOM 735 C CA . ILE A 1 90 ? -7.044 0.388 21.986 1.00 73.00 90 ILE A CA 1
ATOM 736 C C . ILE A 1 90 ? -8.143 1.158 21.234 1.00 73.00 90 ILE A C 1
ATOM 738 O O . ILE A 1 90 ? -8.124 2.384 21.218 1.00 73.00 90 ILE A O 1
ATOM 742 N N . ILE A 1 91 ? -9.122 0.461 20.650 1.00 69.69 91 ILE A N 1
ATOM 743 C CA . ILE A 1 91 ? -10.211 1.066 19.859 1.00 69.69 91 ILE A CA 1
ATOM 744 C C . ILE A 1 91 ? -11.343 1.616 20.752 1.00 69.69 91 ILE A C 1
ATOM 746 O O . ILE A 1 91 ? -12.011 2.597 20.406 1.00 69.69 91 ILE A O 1
ATOM 750 N N . GLU A 1 92 ? -11.559 1.008 21.918 1.00 69.56 92 GLU A N 1
ATOM 751 C CA . GLU A 1 92 ? -12.526 1.474 22.919 1.00 69.56 92 GLU A CA 1
ATOM 752 C C . GLU A 1 92 ? -12.052 2.715 23.679 1.00 69.56 92 GLU A C 1
ATOM 754 O O . GLU A 1 92 ? -12.889 3.462 24.189 1.00 69.56 92 GLU A O 1
ATOM 759 N N . ALA A 1 93 ? -10.744 2.989 23.692 1.00 72.69 93 ALA A N 1
ATOM 760 C CA . ALA A 1 93 ? -10.194 4.192 24.300 1.00 72.69 93 ALA A CA 1
ATOM 761 C C . ALA A 1 93 ? -10.857 5.479 23.742 1.00 72.69 93 ALA A C 1
ATOM 763 O O . ALA A 1 93 ? -11.300 5.518 22.579 1.00 72.69 93 ALA A O 1
ATOM 764 N N . PRO A 1 94 ? -10.965 6.544 24.564 1.00 67.81 94 PRO A N 1
ATOM 765 C CA . PRO A 1 94 ? -11.422 7.850 24.097 1.00 67.81 94 PRO A CA 1
ATOM 766 C C . PRO A 1 94 ? -10.508 8.359 22.977 1.00 67.81 94 PRO A C 1
ATOM 768 O O . PRO A 1 94 ? -9.334 7.987 22.911 1.00 67.81 94 PRO A O 1
ATOM 771 N N . MET A 1 95 ? -11.060 9.173 22.069 1.00 58.25 95 MET A N 1
ATOM 772 C CA . MET A 1 95 ? -10.343 9.648 20.881 1.00 58.25 95 MET A CA 1
ATOM 773 C C . MET A 1 95 ? -9.114 10.462 21.293 1.00 58.25 95 MET A C 1
ATOM 775 O O . MET A 1 95 ? -9.214 11.642 21.606 1.00 58.25 95 MET A O 1
ATOM 779 N N . ASN A 1 96 ? -7.962 9.799 21.297 1.00 70.94 96 ASN A N 1
ATOM 780 C CA . ASN A 1 96 ? -6.670 10.370 21.632 1.00 70.94 96 ASN A CA 1
ATOM 781 C C . ASN A 1 96 ? -5.771 10.368 20.397 1.00 70.94 96 ASN A C 1
ATOM 783 O O . ASN A 1 96 ? -5.893 9.517 19.513 1.00 70.94 96 ASN A O 1
ATOM 787 N N . ILE A 1 97 ? -4.812 11.292 20.381 1.00 76.25 97 ILE A N 1
ATOM 788 C CA . ILE A 1 97 ? -3.802 11.450 19.323 1.00 76.25 97 ILE A CA 1
ATOM 789 C C . ILE A 1 97 ? -3.091 10.115 19.021 1.00 76.25 97 ILE A C 1
ATOM 791 O O . ILE A 1 97 ? -2.828 9.792 17.866 1.00 76.25 97 ILE A O 1
ATOM 795 N N . THR A 1 98 ? -2.876 9.273 20.036 1.00 79.44 98 THR A N 1
ATOM 796 C CA . THR A 1 98 ? -2.295 7.927 19.898 1.00 79.44 98 THR A CA 1
ATOM 797 C C . THR A 1 98 ? -3.098 7.003 18.974 1.00 79.44 98 THR A C 1
ATOM 799 O O . THR A 1 98 ? -2.508 6.244 18.202 1.00 79.44 98 THR A O 1
ATOM 802 N N . LEU A 1 99 ? -4.434 7.062 19.017 1.00 76.19 99 LEU A N 1
ATOM 803 C CA . LEU A 1 99 ? -5.296 6.239 18.164 1.00 76.19 99 LEU A CA 1
ATOM 804 C C . LEU A 1 99 ? -5.219 6.710 16.707 1.00 76.19 99 LEU A C 1
ATOM 806 O O . LEU A 1 99 ? -5.112 5.884 15.805 1.00 76.19 99 LEU A O 1
ATOM 810 N N . PHE A 1 100 ? -5.185 8.028 16.488 1.00 78.19 100 PHE A N 1
ATOM 811 C CA . PHE 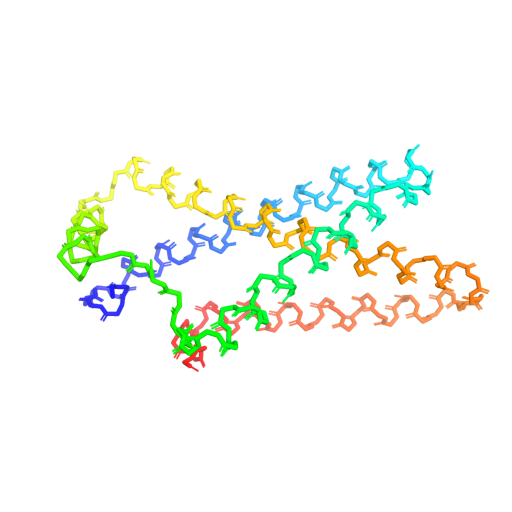A 1 100 ? -5.007 8.621 15.162 1.00 78.19 100 PHE A CA 1
ATOM 812 C C . PHE A 1 100 ? -3.688 8.170 14.516 1.00 78.19 100 PHE A C 1
ATOM 814 O O . PHE A 1 100 ? -3.702 7.611 13.421 1.00 78.19 100 PHE A O 1
ATOM 821 N N . PHE A 1 101 ? -2.558 8.314 15.218 1.00 82.00 101 PHE A N 1
ATOM 822 C CA . PHE A 1 101 ? -1.256 7.878 14.697 1.00 82.00 101 PHE A CA 1
ATOM 823 C C . PHE A 1 101 ? -1.174 6.364 14.476 1.00 82.00 101 PHE A C 1
ATOM 825 O O . PHE A 1 101 ? -0.540 5.924 13.520 1.00 82.00 101 PHE A O 1
ATOM 832 N N . SER A 1 102 ? -1.851 5.560 15.302 1.00 79.25 102 SER A N 1
ATOM 833 C CA . SER A 1 102 ? -1.912 4.105 15.103 1.00 79.25 102 SER A CA 1
ATOM 834 C C . SER A 1 102 ? -2.652 3.731 13.815 1.00 79.25 102 SER A C 1
ATOM 836 O O . SER A 1 102 ? -2.196 2.862 13.074 1.00 79.25 102 SER A O 1
ATOM 838 N N . ILE A 1 103 ? -3.770 4.405 13.519 1.00 77.31 103 ILE A N 1
ATOM 839 C CA . ILE A 1 103 ? -4.539 4.206 12.279 1.00 77.31 103 ILE A CA 1
ATOM 840 C C . ILE A 1 103 ? -3.694 4.600 11.066 1.00 77.31 103 ILE A C 1
ATOM 842 O O . ILE A 1 103 ? -3.630 3.848 10.096 1.00 77.31 103 ILE A O 1
ATOM 846 N N . VAL A 1 104 ? -3.007 5.742 11.139 1.00 80.81 104 VAL A N 1
ATOM 847 C CA . VAL A 1 104 ? -2.116 6.212 10.070 1.00 80.81 104 VAL A CA 1
ATOM 848 C C . VAL A 1 104 ? -0.952 5.241 9.851 1.00 80.81 104 VAL A C 1
ATOM 850 O O . VAL A 1 104 ? -0.662 4.894 8.710 1.00 80.81 104 VAL A O 1
ATOM 853 N N . GLY A 1 105 ? -0.316 4.745 10.916 1.00 83.94 105 GLY A N 1
ATOM 854 C CA . GLY A 1 105 ? 0.786 3.784 10.810 1.00 83.94 105 GLY A CA 1
ATOM 855 C C . GLY A 1 105 ? 0.359 2.439 10.211 1.00 83.94 105 GLY A C 1
ATOM 856 O O . GLY A 1 105 ? 1.068 1.876 9.371 1.00 83.94 105 GLY A O 1
ATOM 857 N N . LEU A 1 106 ? -0.825 1.944 10.589 1.00 80.38 106 LEU A N 1
ATOM 858 C CA . LEU A 1 106 ? -1.403 0.735 10.000 1.00 80.38 106 LEU A CA 1
ATOM 859 C C . LEU A 1 106 ? -1.713 0.944 8.511 1.00 80.38 106 LEU A C 1
ATOM 861 O O . LEU A 1 106 ? -1.322 0.115 7.690 1.00 80.38 106 LEU A O 1
ATOM 865 N N . ALA A 1 107 ? -2.355 2.067 8.167 1.00 79.25 107 ALA A N 1
ATOM 866 C CA . ALA A 1 107 ? -2.643 2.440 6.785 1.00 79.25 107 ALA A CA 1
ATOM 867 C C . ALA A 1 107 ? -1.359 2.515 5.954 1.00 79.25 107 ALA A C 1
ATOM 869 O O . ALA A 1 107 ? -1.308 1.960 4.860 1.00 79.25 107 ALA A O 1
ATOM 870 N N . PHE A 1 108 ? -0.308 3.138 6.488 1.00 82.19 108 PHE A N 1
ATOM 871 C CA . PHE A 1 108 ? 0.975 3.258 5.805 1.00 82.19 108 PHE A CA 1
ATOM 872 C C . PHE A 1 108 ? 1.600 1.902 5.501 1.00 82.19 108 PHE A C 1
ATOM 874 O O . PHE A 1 108 ? 1.997 1.644 4.369 1.00 82.19 108 PHE A O 1
ATOM 881 N N . THR A 1 109 ? 1.641 1.020 6.498 1.00 79.69 109 THR A N 1
ATOM 882 C CA . THR A 1 109 ? 2.264 -0.300 6.362 1.00 79.69 109 THR A CA 1
ATOM 883 C C . THR A 1 109 ? 1.544 -1.149 5.318 1.00 79.69 109 THR A C 1
ATOM 885 O O . THR A 1 109 ? 2.188 -1.721 4.443 1.00 79.69 109 THR A O 1
ATOM 888 N N . VAL A 1 110 ? 0.210 -1.200 5.377 1.00 80.88 110 VAL A N 1
ATOM 889 C CA . VAL A 1 110 ? -0.591 -1.983 4.427 1.00 80.88 110 VAL A CA 1
ATOM 890 C C . VAL A 1 110 ? -0.458 -1.416 3.014 1.00 80.88 110 VAL A C 1
ATOM 892 O O . VAL A 1 110 ? -0.118 -2.167 2.105 1.00 80.88 110 VAL A O 1
ATOM 895 N N . ASN A 1 111 ? -0.619 -0.098 2.839 1.00 82.12 111 ASN A N 1
ATOM 896 C CA . ASN A 1 111 ? -0.484 0.537 1.524 1.00 82.12 111 ASN A CA 1
ATOM 897 C C . ASN A 1 111 ? 0.923 0.349 0.934 1.00 82.12 111 ASN A C 1
ATOM 899 O O . ASN A 1 111 ? 1.051 0.123 -0.264 1.00 82.12 111 ASN A O 1
ATOM 903 N N . ALA A 1 112 ? 1.981 0.404 1.751 1.00 76.81 112 ALA A N 1
ATOM 904 C CA . ALA A 1 112 ? 3.348 0.177 1.283 1.00 76.81 112 ALA A CA 1
ATOM 905 C C . ALA A 1 112 ? 3.567 -1.269 0.802 1.00 76.81 112 ALA A C 1
ATOM 907 O O . ALA A 1 112 ? 4.198 -1.482 -0.235 1.00 76.81 112 ALA A O 1
ATOM 908 N N . ILE A 1 113 ? 3.026 -2.257 1.525 1.00 79.25 113 ILE A N 1
ATOM 909 C CA . ILE A 1 113 ? 3.100 -3.675 1.141 1.00 79.25 113 ILE A CA 1
ATOM 910 C C . ILE A 1 113 ? 2.295 -3.929 -0.139 1.00 79.25 113 ILE A C 1
ATOM 912 O O . ILE A 1 113 ? 2.821 -4.523 -1.079 1.00 79.25 113 ILE A O 1
ATOM 916 N N . GLU A 1 114 ? 1.047 -3.460 -0.206 1.00 78.06 114 GLU A N 1
ATOM 917 C CA . GLU A 1 114 ? 0.192 -3.632 -1.388 1.00 78.06 114 GLU A CA 1
ATOM 918 C C . GLU A 1 114 ? 0.787 -2.966 -2.625 1.00 78.06 114 GLU A C 1
ATOM 920 O O . GLU A 1 114 ? 0.780 -3.554 -3.710 1.00 78.06 114 GLU A O 1
ATOM 925 N N . PHE A 1 115 ? 1.359 -1.772 -2.455 1.00 73.69 115 PHE A N 1
ATOM 926 C CA . PHE A 1 115 ? 2.085 -1.087 -3.510 1.00 73.69 115 PHE A CA 1
ATOM 927 C C . PHE A 1 115 ? 3.256 -1.944 -3.996 1.00 73.69 115 PHE A C 1
ATOM 929 O O . PHE A 1 115 ? 3.301 -2.272 -5.178 1.00 73.69 115 PHE A O 1
ATOM 936 N N . ALA A 1 116 ? 4.136 -2.403 -3.099 1.00 72.69 116 ALA A N 1
ATOM 937 C CA . ALA A 1 116 ? 5.289 -3.234 -3.452 1.00 72.69 116 ALA A CA 1
ATOM 938 C C . ALA A 1 116 ? 4.907 -4.541 -4.172 1.00 72.69 116 ALA A C 1
ATOM 940 O O . ALA A 1 116 ? 5.565 -4.926 -5.139 1.00 72.69 116 ALA A O 1
ATOM 941 N N . CYS A 1 117 ? 3.824 -5.196 -3.745 1.00 71.75 117 CYS A N 1
ATOM 942 C CA . CYS A 1 117 ? 3.300 -6.396 -4.400 1.00 71.75 117 CYS A CA 1
ATOM 943 C C . CYS A 1 117 ? 2.663 -6.099 -5.767 1.00 71.75 117 CYS A C 1
ATOM 945 O O . CYS A 1 117 ? 2.765 -6.919 -6.679 1.00 71.75 117 CYS A O 1
ATOM 947 N N . SER A 1 118 ? 2.045 -4.928 -5.936 1.00 76.00 118 SER A N 1
ATOM 948 C CA . SER A 1 118 ? 1.378 -4.532 -7.182 1.00 76.00 118 SER A CA 1
ATOM 949 C C . SER A 1 118 ? 2.325 -3.888 -8.197 1.00 76.00 118 SER A C 1
ATOM 951 O O . SER A 1 118 ? 2.005 -3.871 -9.381 1.00 76.00 118 SER A O 1
ATOM 953 N N . LEU A 1 119 ? 3.505 -3.407 -7.780 1.00 71.25 119 LEU A N 1
ATOM 954 C CA . LEU A 1 119 ? 4.508 -2.738 -8.627 1.00 71.25 119 LEU A CA 1
ATOM 955 C C . LEU A 1 119 ? 4.937 -3.546 -9.860 1.00 71.25 119 LEU A C 1
ATOM 957 O O . LEU A 1 119 ? 5.289 -2.961 -10.887 1.00 71.25 119 LEU A O 1
ATOM 961 N N . GLY A 1 120 ? 4.903 -4.877 -9.776 1.00 69.62 120 GLY A N 1
ATOM 962 C CA . GLY A 1 120 ? 5.247 -5.745 -10.902 1.00 69.62 120 GLY A CA 1
ATOM 963 C C . GLY A 1 120 ? 4.307 -5.578 -12.100 1.00 69.62 120 GLY A C 1
ATOM 964 O O . GLY A 1 120 ? 4.757 -5.644 -13.242 1.00 69.62 120 GLY A O 1
ATOM 965 N N . LEU A 1 121 ? 3.022 -5.299 -11.857 1.00 69.62 121 LEU A N 1
ATOM 966 C CA . LEU A 1 121 ? 2.010 -5.167 -12.908 1.00 69.62 121 LEU A CA 1
ATOM 967 C C . LEU A 1 121 ? 2.237 -3.916 -13.783 1.00 69.62 121 LEU A C 1
ATOM 969 O O . LEU A 1 121 ? 2.377 -4.080 -14.997 1.00 69.62 121 LEU A O 1
ATOM 973 N N . PRO A 1 122 ? 2.357 -2.688 -13.233 1.00 67.38 122 PRO A N 1
ATOM 974 C CA . PRO A 1 122 ? 2.680 -1.500 -14.021 1.00 67.38 122 PRO A CA 1
ATOM 975 C C . PRO A 1 122 ? 4.020 -1.597 -14.754 1.00 67.38 122 PRO A C 1
ATOM 977 O O . PRO A 1 122 ? 4.119 -1.136 -15.888 1.00 67.38 122 PRO A O 1
ATOM 980 N N . ALA A 1 123 ? 5.044 -2.208 -14.146 1.00 68.88 123 ALA A N 1
ATOM 981 C CA . ALA A 1 123 ? 6.364 -2.337 -14.767 1.00 68.88 123 ALA A CA 1
ATOM 982 C C . ALA A 1 123 ? 6.323 -3.210 -16.034 1.00 68.88 123 ALA A C 1
ATOM 984 O O . ALA A 1 123 ? 6.901 -2.850 -17.056 1.00 68.88 123 ALA A O 1
ATOM 985 N N . ILE A 1 124 ? 5.578 -4.319 -15.997 1.00 68.69 124 ILE A N 1
ATOM 986 C CA . ILE A 1 124 ? 5.382 -5.186 -17.167 1.00 68.69 124 ILE A CA 1
ATOM 987 C C . ILE A 1 124 ? 4.491 -4.492 -18.200 1.00 68.69 124 ILE A C 1
ATOM 989 O O . ILE A 1 124 ? 4.819 -4.452 -19.385 1.00 68.69 124 ILE A O 1
ATOM 993 N N . PHE A 1 125 ? 3.369 -3.926 -17.751 1.00 69.44 125 PHE A N 1
ATOM 994 C 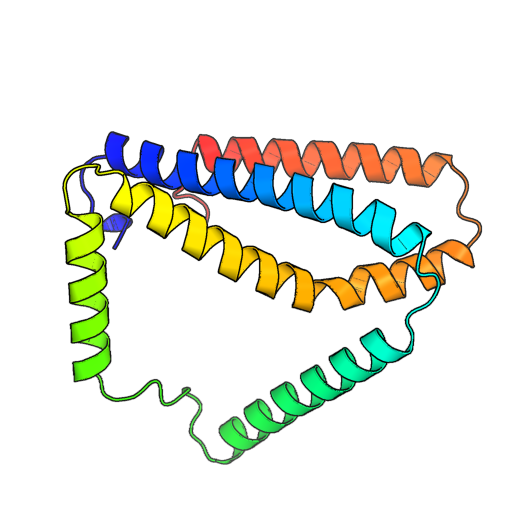CA . PHE A 1 125 ? 2.363 -3.365 -18.645 1.00 69.44 125 PHE A CA 1
ATOM 995 C C . PHE A 1 125 ? 2.875 -2.135 -19.400 1.00 69.44 125 PHE A C 1
ATOM 997 O O . PHE A 1 125 ? 2.633 -2.016 -20.596 1.00 69.44 125 PHE A O 1
ATOM 1004 N N . THR A 1 126 ? 3.642 -1.254 -18.749 1.00 70.31 126 THR A N 1
ATOM 1005 C CA . THR A 1 126 ? 4.254 -0.089 -19.414 1.00 70.31 126 THR A CA 1
ATOM 1006 C C . THR A 1 126 ? 5.299 -0.491 -20.455 1.00 70.31 126 THR A C 1
ATOM 1008 O O . THR A 1 126 ? 5.369 0.144 -21.503 1.00 70.31 126 THR A O 1
ATOM 1011 N N . GLY A 1 127 ? 6.053 -1.575 -20.230 1.00 66.00 127 GLY A N 1
ATOM 1012 C CA . GLY A 1 127 ? 6.996 -2.114 -21.216 1.00 66.00 127 GLY A CA 1
ATOM 1013 C C . GLY A 1 127 ? 6.317 -2.639 -22.486 1.00 66.00 127 GLY A C 1
ATOM 1014 O O . GLY A 1 127 ? 6.846 -2.461 -23.582 1.00 66.00 127 GLY A O 1
ATOM 1015 N N . VAL A 1 128 ? 5.132 -3.244 -22.356 1.00 70.94 128 VAL A N 1
ATOM 1016 C CA . VAL A 1 128 ? 4.314 -3.682 -23.502 1.00 70.94 128 VAL A CA 1
ATOM 1017 C C . VAL A 1 128 ? 3.653 -2.485 -24.190 1.00 70.94 128 VAL A C 1
ATOM 1019 O O . VAL A 1 128 ? 3.673 -2.389 -25.414 1.00 70.94 128 VAL A O 1
ATOM 1022 N N . LEU A 1 129 ? 3.114 -1.541 -23.414 1.00 67.06 129 LEU A N 1
ATOM 1023 C CA . LEU A 1 129 ? 2.426 -0.359 -23.938 1.00 67.06 129 LEU A CA 1
ATOM 1024 C C . LEU A 1 129 ? 3.370 0.616 -24.659 1.00 67.06 129 LEU A C 1
ATOM 1026 O O . LEU A 1 129 ? 2.932 1.315 -25.556 1.00 67.06 129 LEU A O 1
ATOM 1030 N N . ALA A 1 130 ? 4.656 0.661 -24.299 1.00 67.50 130 ALA A N 1
ATOM 1031 C CA . ALA A 1 130 ? 5.653 1.457 -25.019 1.00 67.50 130 ALA A CA 1
ATOM 1032 C C . ALA A 1 130 ? 6.013 0.870 -26.399 1.00 67.50 130 ALA A C 1
ATOM 1034 O O . ALA A 1 130 ? 6.506 1.591 -27.259 1.00 67.50 130 ALA A O 1
ATOM 1035 N N . GLN A 1 131 ? 5.786 -0.432 -26.605 1.00 68.19 131 GLN A N 1
ATOM 1036 C CA . GLN A 1 131 ? 6.027 -1.119 -27.881 1.00 68.19 131 GLN A CA 1
ATOM 1037 C C . GLN A 1 131 ? 4.775 -1.153 -28.763 1.00 68.19 131 GLN A C 1
ATOM 1039 O O . GLN A 1 131 ? 4.874 -1.149 -29.988 1.00 68.19 131 GLN A O 1
ATOM 1044 N N . ALA A 1 132 ? 3.595 -1.186 -28.146 1.00 71.12 132 ALA A N 1
ATOM 1045 C CA . ALA A 1 132 ? 2.325 -1.038 -28.830 1.00 71.12 132 ALA A CA 1
ATOM 1046 C C . ALA A 1 132 ? 2.022 0.459 -28.975 1.00 71.12 132 ALA A C 1
ATOM 1048 O O . ALA A 1 132 ? 1.546 1.064 -28.024 1.00 71.12 132 ALA A O 1
ATOM 1049 N N . ASP A 1 133 ? 2.309 1.050 -30.139 1.00 65.75 133 ASP A N 1
ATOM 1050 C CA . ASP A 1 133 ? 2.048 2.458 -30.507 1.00 65.75 133 ASP A CA 1
ATOM 1051 C C . ASP A 1 133 ? 0.540 2.813 -30.465 1.00 65.75 133 ASP A C 1
ATOM 1053 O O . ASP A 1 133 ? -0.149 3.011 -31.467 1.00 65.75 133 ASP A O 1
ATOM 1057 N N . LEU A 1 134 ? -0.030 2.785 -29.264 1.00 65.38 134 LEU A N 1
ATOM 1058 C CA . LEU A 1 134 ? -1.434 3.013 -28.972 1.00 65.38 134 LEU A CA 1
ATOM 1059 C C . LEU A 1 134 ? -1.632 4.522 -28.849 1.00 65.38 134 LEU A C 1
ATOM 1061 O O . LEU A 1 134 ? -1.337 5.118 -27.815 1.00 65.38 134 LEU A O 1
ATOM 1065 N N . GLY A 1 135 ? -2.138 5.133 -29.922 1.00 63.78 135 GLY A N 1
ATOM 1066 C CA . GLY A 1 135 ? -2.283 6.585 -30.034 1.00 63.78 135 GLY A CA 1
ATOM 1067 C C . GLY A 1 135 ? -3.023 7.262 -28.868 1.00 63.78 135 GLY A C 1
ATOM 1068 O O . GLY A 1 135 ? -3.932 6.696 -28.250 1.00 63.78 135 GLY A O 1
ATOM 1069 N N . ASP A 1 136 ? -2.682 8.534 -28.633 1.00 70.44 136 ASP A N 1
ATOM 1070 C CA . ASP A 1 136 ? -3.095 9.392 -27.504 1.00 70.44 136 ASP A CA 1
ATOM 1071 C C . ASP A 1 136 ? -4.600 9.403 -27.173 1.00 70.44 136 ASP A C 1
ATOM 1073 O O . ASP A 1 136 ? -5.008 9.683 -26.038 1.00 70.44 136 ASP A O 1
ATOM 1077 N N . LYS A 1 137 ? -5.458 9.067 -28.145 1.00 68.06 137 LYS A N 1
ATOM 1078 C CA . LYS A 1 137 ? -6.907 8.934 -27.940 1.00 68.06 137 LYS A CA 1
ATOM 1079 C C . LYS A 1 137 ? -7.250 7.869 -26.895 1.00 68.06 137 LYS A C 1
ATOM 1081 O O . LYS A 1 137 ? -8.095 8.135 -26.040 1.00 68.06 137 LYS A O 1
ATOM 1086 N N . TYR A 1 138 ? -6.604 6.702 -26.918 1.00 73.38 138 TYR A N 1
ATOM 1087 C CA . TYR A 1 138 ? -6.922 5.605 -25.993 1.00 73.38 138 TYR A CA 1
ATOM 1088 C C . TYR A 1 138 ? -6.489 5.920 -24.560 1.00 73.38 138 TYR A C 1
ATOM 1090 O O . TYR A 1 138 ? -7.228 5.647 -23.614 1.00 73.38 138 TYR A O 1
ATOM 1098 N N . VAL A 1 139 ? -5.353 6.603 -24.396 1.00 74.25 139 VAL A N 1
ATOM 1099 C CA . VAL A 1 139 ? -4.874 7.076 -23.089 1.00 74.25 139 VAL A CA 1
ATOM 1100 C C . VAL A 1 139 ? -5.878 8.041 -22.451 1.00 74.25 139 VAL A C 1
ATOM 1102 O O . VAL A 1 139 ? -6.132 7.965 -21.245 1.00 74.25 139 VAL A O 1
ATOM 1105 N N . LYS A 1 140 ? -6.504 8.917 -23.247 1.00 77.75 140 LYS A N 1
ATOM 1106 C CA . LYS A 1 140 ? -7.533 9.847 -22.760 1.00 77.75 140 LYS A CA 1
ATOM 1107 C C . LYS A 1 140 ? -8.781 9.116 -22.254 1.00 77.75 140 LYS A C 1
ATOM 1109 O O . LYS A 1 140 ? -9.265 9.445 -21.171 1.00 77.75 140 LYS A O 1
ATOM 1114 N N . TYR A 1 141 ? -9.268 8.112 -22.987 1.00 82.44 141 TYR A N 1
ATOM 1115 C CA . TYR A 1 141 ? -10.416 7.308 -22.553 1.00 82.44 141 TYR A CA 1
ATOM 1116 C C . TYR A 1 141 ? -10.109 6.496 -21.290 1.00 82.44 141 TYR A C 1
ATOM 1118 O O . TYR A 1 141 ? -10.913 6.524 -20.361 1.00 82.44 141 TYR A O 1
ATOM 1126 N N . CYS A 1 142 ? -8.936 5.859 -21.197 1.00 78.38 142 CYS A N 1
ATOM 1127 C CA . CYS A 1 142 ? -8.530 5.104 -20.007 1.00 78.38 142 CYS A CA 1
ATOM 1128 C C . CYS A 1 142 ? -8.443 5.983 -18.752 1.00 78.38 142 CYS A C 1
ATOM 1130 O O . CYS A 1 142 ? -8.914 5.582 -17.689 1.00 78.38 142 CYS A O 1
ATOM 1132 N N . LYS A 1 143 ? -7.895 7.201 -18.868 1.00 78.06 143 LYS A N 1
ATOM 1133 C CA . LYS A 1 143 ? -7.850 8.158 -17.749 1.00 78.06 143 LYS A CA 1
ATOM 1134 C C . LYS A 1 143 ? -9.249 8.581 -17.299 1.00 78.06 143 LYS A C 1
ATOM 1136 O O . LYS A 1 143 ? -9.507 8.628 -16.099 1.00 78.06 143 LYS A O 1
ATOM 1141 N N . LEU A 1 144 ? -10.146 8.866 -18.246 1.00 85.06 144 LEU A N 1
ATOM 1142 C CA . LEU A 1 144 ? -11.518 9.278 -17.944 1.00 85.06 144 LEU A CA 1
ATOM 1143 C C . LEU A 1 144 ? -12.303 8.149 -17.257 1.00 85.06 144 LEU A C 1
ATOM 1145 O O . LEU A 1 144 ? -12.885 8.364 -16.198 1.00 85.06 144 LEU A O 1
ATOM 1149 N N . LEU A 1 145 ? -12.268 6.939 -17.825 1.00 86.06 145 LEU A N 1
ATOM 1150 C CA . LEU A 1 145 ? -12.928 5.758 -17.262 1.00 86.06 145 LEU A CA 1
ATOM 1151 C C . LEU A 1 145 ? -12.387 5.419 -15.871 1.00 86.06 145 LEU A C 1
ATOM 1153 O O . LEU A 1 145 ? -13.170 5.229 -14.944 1.00 86.06 145 LEU A O 1
ATOM 1157 N N . GLY A 1 146 ? -11.060 5.410 -15.704 1.00 82.25 146 GLY A N 1
ATOM 1158 C CA . GLY A 1 146 ? -10.427 5.163 -14.409 1.00 82.25 146 GLY A CA 1
ATOM 1159 C C . GLY A 1 146 ? -10.838 6.189 -13.350 1.00 82.25 146 GLY A C 1
ATOM 1160 O O . GLY A 1 146 ? -11.172 5.815 -12.228 1.00 82.25 146 GLY A O 1
ATOM 1161 N N . GLY A 1 147 ? -10.892 7.474 -13.717 1.00 82.94 147 GLY A N 1
ATOM 1162 C CA . GLY A 1 147 ? -11.345 8.540 -12.822 1.00 82.94 147 GLY A CA 1
ATOM 1163 C C . GLY A 1 147 ? -12.803 8.378 -12.386 1.00 82.94 147 GLY A C 1
ATOM 1164 O O . GLY A 1 147 ? -13.102 8.493 -11.200 1.00 82.94 147 GLY A O 1
ATOM 1165 N N . VAL A 1 148 ? -13.702 8.052 -13.320 1.00 89.50 148 VAL A N 1
ATOM 1166 C CA . VAL A 1 148 ? -15.125 7.823 -13.015 1.00 89.50 148 VAL A CA 1
ATOM 1167 C C . VAL A 1 148 ? -15.301 6.629 -12.075 1.00 89.50 148 VAL A C 1
ATOM 1169 O O . VAL A 1 148 ? -16.018 6.740 -11.083 1.00 89.50 148 VAL A O 1
ATOM 1172 N N . VAL A 1 149 ? -14.615 5.512 -12.334 1.00 85.25 149 VAL A N 1
ATOM 1173 C CA . VAL A 1 149 ? -14.694 4.307 -11.489 1.00 85.25 149 VAL A CA 1
ATOM 1174 C C . VAL A 1 149 ? -14.209 4.589 -10.065 1.00 85.25 149 VAL A C 1
ATOM 1176 O O . VAL A 1 149 ? -14.890 4.225 -9.106 1.00 85.25 149 VAL A O 1
ATOM 1179 N N . LEU A 1 150 ? -13.074 5.278 -9.911 1.00 79.12 150 LEU A N 1
ATOM 1180 C CA . LEU A 1 150 ? -12.541 5.648 -8.595 1.00 79.12 150 LEU A CA 1
ATOM 1181 C C . LEU A 1 150 ? -13.475 6.596 -7.836 1.00 79.12 150 LEU A C 1
ATOM 1183 O O . LEU A 1 150 ? -13.662 6.440 -6.629 1.00 79.12 150 LEU A O 1
ATOM 1187 N N . LEU A 1 151 ? -14.090 7.551 -8.536 1.00 82.31 151 LEU A N 1
ATOM 1188 C CA . LEU A 1 151 ? -15.037 8.495 -7.948 1.00 82.31 151 LEU A CA 1
ATOM 1189 C C . LEU A 1 151 ? -16.294 7.771 -7.444 1.00 82.31 151 LEU A C 1
ATOM 1191 O O . LEU A 1 151 ? -16.728 8.007 -6.317 1.00 82.31 151 LEU A O 1
ATOM 1195 N N . VAL A 1 152 ? -16.837 6.839 -8.231 1.00 85.38 152 VAL A N 1
ATOM 1196 C CA . VAL A 1 152 ? -17.976 6.005 -7.815 1.00 85.38 152 VAL A CA 1
ATOM 1197 C C . VAL A 1 152 ? -17.618 5.167 -6.586 1.00 85.38 152 VAL A C 1
ATOM 1199 O O . VAL A 1 152 ? -18.372 5.158 -5.616 1.00 85.38 152 VAL A O 1
ATOM 1202 N N . LEU A 1 153 ? -16.448 4.522 -6.579 1.00 77.75 153 LEU A N 1
ATOM 1203 C CA . LEU A 1 153 ? -15.958 3.749 -5.432 1.00 77.75 153 LEU A CA 1
ATOM 1204 C C . LEU A 1 153 ? -15.833 4.599 -4.161 1.00 77.75 153 LEU A C 1
ATOM 1206 O O . LEU A 1 153 ? -16.271 4.172 -3.092 1.00 77.75 153 LEU A O 1
ATOM 1210 N N . ALA A 1 154 ? -15.292 5.814 -4.273 1.00 76.88 154 ALA A N 1
ATOM 1211 C CA . ALA A 1 154 ? -15.175 6.736 -3.148 1.00 76.88 154 ALA A CA 1
ATOM 1212 C C . ALA A 1 154 ? -16.550 7.125 -2.576 1.00 76.88 154 ALA A C 1
ATOM 1214 O O . ALA A 1 154 ? -16.737 7.121 -1.358 1.00 76.88 154 ALA A O 1
ATOM 1215 N N . ILE A 1 155 ? -17.532 7.400 -3.440 1.00 81.88 155 ILE A N 1
ATOM 1216 C CA . ILE A 1 155 ? -18.907 7.714 -3.026 1.00 81.88 155 ILE A CA 1
ATOM 1217 C C . ILE A 1 155 ? -19.556 6.516 -2.320 1.00 81.88 155 ILE A C 1
ATOM 1219 O O . ILE A 1 155 ? -20.150 6.680 -1.253 1.00 81.88 155 ILE A O 1
ATOM 1223 N N . VAL A 1 156 ? -19.412 5.307 -2.870 1.00 80.88 156 VAL A N 1
ATOM 1224 C CA . VAL A 1 156 ? -19.968 4.077 -2.280 1.00 80.88 156 VAL A CA 1
ATOM 1225 C C . VAL A 1 156 ? -19.392 3.827 -0.883 1.00 80.88 156 VAL A C 1
ATOM 1227 O O . VAL A 1 156 ? -20.147 3.552 0.051 1.00 80.88 156 VAL A O 1
ATOM 1230 N N . LEU A 1 157 ? -18.078 3.995 -0.708 1.00 73.06 157 LEU A N 1
ATOM 1231 C CA . LEU A 1 157 ? -17.404 3.840 0.584 1.00 73.06 157 LEU A CA 1
ATOM 1232 C C . LEU A 1 157 ? -17.846 4.880 1.625 1.00 73.06 157 LEU A C 1
ATOM 1234 O O . LEU A 1 157 ? -17.966 4.549 2.806 1.00 73.06 157 LEU A O 1
ATOM 1238 N N . LEU A 1 158 ? -18.107 6.120 1.201 1.00 71.56 158 LEU A N 1
ATOM 1239 C CA . LEU A 1 158 ? -18.545 7.197 2.092 1.00 71.56 158 LEU A CA 1
ATOM 1240 C C . LEU A 1 158 ? -20.001 7.044 2.545 1.00 71.56 158 LEU A C 1
ATOM 1242 O O . LEU A 1 158 ? -20.310 7.349 3.699 1.00 71.56 158 LEU A O 1
ATOM 1246 N N . ILE A 1 159 ? -20.884 6.581 1.656 1.00 76.38 159 ILE A N 1
ATOM 1247 C CA . ILE A 1 159 ? -22.327 6.472 1.918 1.00 76.38 159 ILE A CA 1
ATOM 1248 C C . ILE A 1 159 ? -22.671 5.150 2.618 1.00 76.38 159 ILE A C 1
ATOM 1250 O O . ILE A 1 159 ? -23.540 5.118 3.491 1.00 76.38 159 ILE A O 1
ATOM 1254 N N . ALA A 1 160 ? -21.987 4.057 2.272 1.00 66.94 160 ALA A N 1
ATOM 1255 C CA . ALA A 1 160 ? -22.310 2.723 2.764 1.00 66.94 160 ALA A CA 1
ATOM 1256 C C . ALA A 1 160 ? -21.046 1.884 3.033 1.00 66.94 160 ALA A C 1
ATOM 1258 O O . ALA A 1 160 ? -20.791 0.898 2.338 1.00 66.94 160 ALA A O 1
ATOM 1259 N N . PRO A 1 161 ? -20.300 2.166 4.119 1.00 60.75 161 PRO A N 1
ATOM 1260 C CA . PRO A 1 161 ? -19.139 1.358 4.505 1.00 60.75 161 PRO A CA 1
ATOM 1261 C C . PRO A 1 161 ? -19.493 -0.101 4.863 1.00 60.75 161 PRO A C 1
ATOM 1263 O O . PRO A 1 161 ? -18.603 -0.918 5.065 1.00 60.75 161 PRO A O 1
ATOM 1266 N N . GLY A 1 162 ? -20.784 -0.443 4.961 1.00 58.16 162 GLY A N 1
ATOM 1267 C CA . GLY A 1 162 ? -21.271 -1.801 5.218 1.00 58.16 162 GLY A CA 1
ATOM 1268 C C . GLY A 1 162 ? -21.613 -2.631 3.975 1.00 58.16 162 GLY A C 1
ATOM 1269 O O . GLY A 1 162 ? -22.124 -3.733 4.152 1.00 58.16 162 GLY A O 1
ATOM 1270 N N . ILE A 1 163 ? -21.404 -2.120 2.753 1.00 59.84 163 ILE A N 1
ATOM 1271 C CA . ILE A 1 163 ? -21.778 -2.820 1.507 1.00 59.84 163 ILE A CA 1
ATOM 1272 C C . ILE A 1 163 ? -20.675 -3.747 0.967 1.00 59.84 163 ILE A C 1
ATOM 1274 O O . ILE A 1 163 ? -20.976 -4.664 0.215 1.00 59.84 163 ILE A O 1
ATOM 1278 N N . LEU A 1 164 ? -19.425 -3.566 1.413 1.00 47.72 164 LEU A N 1
ATOM 1279 C CA . LEU A 1 164 ? -18.284 -4.475 1.189 1.00 47.72 164 LEU A CA 1
ATOM 1280 C C . LEU A 1 164 ? -18.313 -5.684 2.148 1.00 47.72 164 LEU A C 1
ATOM 1282 O O . LEU A 1 164 ? -17.290 -6.059 2.719 1.00 47.72 164 LEU A O 1
ATOM 1286 N N . ARG A 1 165 ? -19.510 -6.221 2.401 1.00 41.47 165 ARG A N 1
ATOM 1287 C CA . ARG A 1 165 ? -19.681 -7.469 3.153 1.00 41.47 165 ARG A CA 1
ATOM 1288 C C . ARG A 1 165 ? -19.080 -8.644 2.402 1.00 41.47 165 ARG A C 1
ATOM 1290 O O . ARG A 1 165 ? -19.290 -8.705 1.173 1.00 41.47 165 ARG A O 1
#

Secondary structure (DSSP, 8-state):
-GGG---HHHHHHHHHHHHHHHHHHHHHHHHHHHHHHHHS---HHHHHHHHHHHHHHHHHHHHHHHTT--S-----HHHHHHHHHHHHHHHHS-S-HHHHHHHHHHHHHHHHHHHHHHTHHHHHHHHHHTTTT--HHHHHHHHHHHHHHHHHHHHHHHH-TTS--

Foldseek 3Di:
DLVVDPDPVLSLVLLVLLVVLLVVVVVVCCVVVVVVCVVVDDPVVLLVVLVVVVVVVVVVQVVCVVVVVPDDCPDDPVVVVVVVVVVVVLSPDDDDPVNSVVSSVVSNVVSVVVCSNCVSVCSVVVVVVVVVCDDPVVVVVVVVVVVVVVVVVVVCCNPPVPPVD

Sequence (165 aa):
IILEIKDRKKVWTIVGTFVLASGILYFLFMTIWFNAFQLMGQIVWIQRLLGVGALYMAYRSLKDFYVGHVECEVGDLKSKKKTRNKITKIIEAPMNITLFFSIVGLAFTVNAIEFACSLGLPAIFTGVLAQADLGDKYVKYCKLLGGVVLLVLAIVLLIAPGILR

pLDDT: mean 72.9, std 8.85, range [41.47, 90.94]